Protein AF-A0AB38HC78-F1 (afdb_monomer_lite)

Sequence (65 aa):
MAKKKVVIEPLNEQGSIKYRHQKGVIRDNAIQALLHDPLFRQRIERKHKGKGSYQRRAKHVGKYF

Secondary structure (DSSP, 8-state):
-------------S-------SS-S--S-HHHHHHTSGGG----PPPSSSTT---SS-TTSS---

InterPro domains:
  IPR005589 Alternative ribosome-rescue factor A [PF03889] (18-60)

Organism: NCBI:txid733

Radius of gyration: 23.0 Å; chains: 1; bounding box: 40×48×61 Å

Structure (mmCIF, N/CA/C/O backbone):
data_AF-A0AB38HC78-F1
#
_entry.id   AF-A0AB38HC78-F1
#
loop_
_atom_site.group_PDB
_atom_site.id
_atom_site.type_symbol
_atom_site.label_atom_id
_atom_site.label_alt_id
_atom_site.label_comp_id
_atom_site.label_asym_id
_atom_site.label_entity_id
_atom_site.label_seq_id
_atom_site.pdbx_PDB_ins_code
_atom_site.Cartn_x
_atom_site.Cartn_y
_atom_site.Cartn_z
_atom_site.occupancy
_atom_site.B_iso_or_equiv
_atom_site.auth_seq_id
_atom_site.auth_comp_id
_atom_site.auth_asym_id
_atom_site.auth_atom_id
_atom_site.pdbx_PDB_model_num
ATOM 1 N N . MET A 1 1 ? -3.906 34.650 28.610 1.00 52.38 1 MET A N 1
ATOM 2 C CA . MET A 1 1 ? -4.535 34.195 27.350 1.00 52.38 1 MET A CA 1
ATOM 3 C C . MET A 1 1 ? -4.478 32.674 27.300 1.00 52.38 1 MET A C 1
ATOM 5 O O . MET A 1 1 ? -3.391 32.122 27.175 1.00 52.38 1 MET A O 1
ATOM 9 N N . ALA A 1 2 ? -5.603 31.993 27.519 1.00 57.06 2 ALA A N 1
ATOM 10 C CA . ALA A 1 2 ? -5.641 30.532 27.576 1.00 57.06 2 ALA A CA 1
ATOM 11 C C . ALA A 1 2 ? -5.544 29.947 26.159 1.00 57.06 2 ALA A C 1
ATOM 13 O O . ALA A 1 2 ? -6.359 30.265 25.294 1.00 57.06 2 ALA A O 1
ATOM 14 N N . LYS A 1 3 ? -4.534 29.107 25.908 1.00 59.97 3 LYS A N 1
ATOM 15 C CA . LYS A 1 3 ? -4.403 28.385 24.638 1.00 59.97 3 LYS A CA 1
ATOM 16 C C . LYS A 1 3 ? -5.546 27.372 24.548 1.00 59.97 3 LYS A C 1
ATOM 18 O O . LYS A 1 3 ? -5.608 26.429 25.333 1.00 59.97 3 LYS A O 1
ATOM 23 N N . LYS A 1 4 ? -6.465 27.601 23.610 1.00 56.66 4 LYS A N 1
ATOM 24 C CA . LYS A 1 4 ? -7.597 26.720 23.309 1.00 56.66 4 LYS A CA 1
ATOM 25 C C . LYS A 1 4 ? -7.034 25.359 22.881 1.00 56.66 4 LYS A C 1
ATOM 27 O O . LYS A 1 4 ? -6.343 25.271 21.869 1.00 56.66 4 LYS A O 1
ATOM 32 N N . LYS A 1 5 ? -7.271 24.314 23.676 1.00 60.84 5 LYS A N 1
ATOM 33 C CA . LYS A 1 5 ? -6.919 22.936 23.313 1.00 60.84 5 LYS A CA 1
ATOM 34 C C . LYS A 1 5 ? -7.815 22.569 22.129 1.00 60.84 5 LYS A C 1
ATOM 36 O O . LYS A 1 5 ? -9.028 22.478 22.293 1.00 60.84 5 LYS A O 1
ATOM 41 N N . VAL A 1 6 ? -7.245 22.462 20.931 1.00 64.31 6 VAL A N 1
ATOM 42 C CA . VAL A 1 6 ? -7.993 22.027 19.748 1.00 64.31 6 VAL A CA 1
ATOM 43 C C . VAL A 1 6 ? -8.278 20.545 19.940 1.00 64.31 6 VAL A C 1
ATOM 45 O O . VAL A 1 6 ? -7.385 19.709 19.821 1.00 64.31 6 VAL A O 1
ATOM 48 N N . VAL A 1 7 ? -9.511 20.234 20.324 1.00 62.50 7 VAL A N 1
ATOM 49 C CA . VAL A 1 7 ? -10.038 18.876 20.253 1.00 62.50 7 VAL A CA 1
ATOM 50 C C . VAL A 1 7 ? -10.269 18.614 18.771 1.00 62.50 7 VAL A C 1
ATOM 52 O O . VAL A 1 7 ? -11.157 19.201 18.163 1.00 62.50 7 VAL A O 1
ATOM 55 N N . ILE A 1 8 ? -9.384 17.827 18.168 1.00 64.56 8 ILE A N 1
ATOM 56 C CA . ILE A 1 8 ? -9.548 17.365 16.794 1.00 64.56 8 ILE A CA 1
ATOM 57 C C . ILE A 1 8 ? -10.543 16.209 16.870 1.00 64.56 8 ILE A C 1
ATOM 59 O O . ILE A 1 8 ? -10.199 15.124 17.337 1.00 64.56 8 ILE A O 1
ATOM 63 N N . GLU A 1 9 ? -11.786 16.457 16.476 1.00 58.88 9 GLU A N 1
ATOM 64 C CA . GLU A 1 9 ? -12.767 15.395 16.269 1.00 58.88 9 GLU A CA 1
ATOM 65 C C . GLU A 1 9 ? -12.341 14.557 15.051 1.00 58.88 9 GLU A C 1
ATOM 67 O O . GLU A 1 9 ? -11.943 15.130 14.028 1.00 58.88 9 GLU A O 1
ATOM 72 N N . PRO A 1 10 ? -12.371 13.213 15.119 1.00 59.28 10 PRO A N 1
ATOM 73 C CA . PRO A 1 10 ? -12.028 12.392 13.970 1.00 59.28 10 PRO A CA 1
ATOM 74 C C . PRO A 1 10 ? -13.151 12.474 12.928 1.00 59.28 10 PRO A C 1
ATOM 76 O O . PRO A 1 10 ? -14.127 11.731 12.968 1.00 59.28 10 PRO A O 1
ATOM 79 N N . LEU A 1 11 ? -12.990 13.375 11.960 1.00 57.94 11 LEU A N 1
ATOM 80 C CA . LEU A 1 11 ? -13.769 13.398 10.725 1.00 57.94 11 LEU A CA 1
ATOM 81 C C . LEU A 1 11 ? -13.420 12.159 9.885 1.00 57.94 11 LEU A C 1
ATOM 83 O O . LEU A 1 11 ? -12.451 12.196 9.128 1.00 57.94 11 LEU A O 1
ATOM 87 N N . ASN A 1 12 ? -1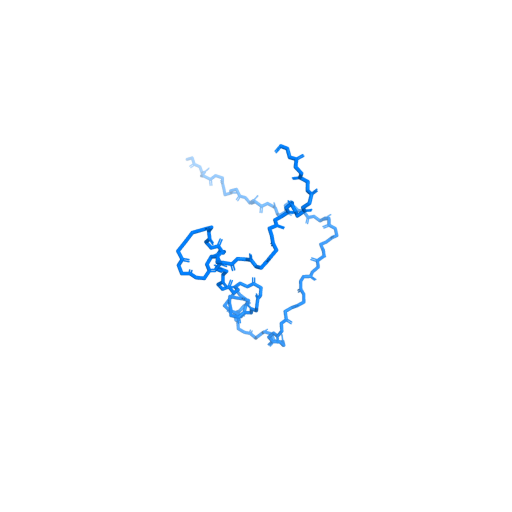4.165 11.059 10.043 1.00 56.56 12 ASN A N 1
ATOM 88 C CA . ASN A 1 12 ? -14.661 10.241 8.923 1.00 56.56 12 ASN A CA 1
ATOM 89 C C . ASN A 1 12 ? -15.373 8.966 9.397 1.00 56.56 12 ASN A C 1
ATOM 91 O O . ASN A 1 12 ? -14.768 7.905 9.559 1.00 56.56 12 ASN A O 1
ATOM 95 N N . GLU A 1 13 ? -16.696 9.051 9.492 1.00 61.22 13 GLU A N 1
ATOM 96 C CA . GLU A 1 13 ? -17.596 7.901 9.459 1.00 61.22 13 GLU A CA 1
ATOM 97 C C . GLU A 1 13 ? -18.064 7.683 8.015 1.00 61.22 13 GLU A C 1
ATOM 99 O O . GLU A 1 13 ? -19.180 8.023 7.637 1.00 61.22 13 GLU A O 1
ATOM 104 N N . GLN A 1 14 ? -17.192 7.141 7.165 1.00 59.19 14 GLN A N 1
ATOM 105 C CA . GLN A 1 14 ? -17.619 6.559 5.892 1.00 59.19 14 GLN A CA 1
ATOM 106 C C . GLN A 1 14 ? -17.069 5.142 5.799 1.00 59.19 14 GLN A C 1
ATOM 108 O O . GLN A 1 14 ? -15.863 4.937 5.929 1.00 59.19 14 GLN A O 1
ATOM 113 N N . GLY A 1 15 ? -17.991 4.182 5.650 1.00 62.97 15 GLY A N 1
ATOM 114 C CA . GLY A 1 15 ? -17.803 2.728 5.676 1.00 62.97 15 GLY A CA 1
ATOM 115 C C . GLY A 1 15 ? -16.394 2.271 5.314 1.00 62.97 15 GLY A C 1
ATOM 116 O O . GLY A 1 15 ? -16.052 2.118 4.144 1.00 62.97 15 GLY A O 1
ATOM 117 N N . SER A 1 16 ? -15.568 2.058 6.336 1.00 68.62 16 SER A N 1
ATOM 118 C CA . SER A 1 16 ? -14.173 1.697 6.142 1.00 68.62 16 SER A CA 1
ATOM 119 C C . SER A 1 16 ? -14.058 0.209 5.823 1.00 68.62 16 SER A C 1
ATOM 121 O O . SER A 1 16 ? -14.456 -0.658 6.605 1.00 68.62 16 SER A O 1
ATOM 123 N N . ILE A 1 17 ? -13.483 -0.105 4.662 1.00 83.62 17 ILE A N 1
ATOM 124 C CA . ILE A 1 17 ? -13.032 -1.464 4.358 1.00 83.62 17 ILE A CA 1
ATOM 125 C C . ILE A 1 17 ? -11.888 -1.777 5.332 1.00 83.62 17 ILE A C 1
ATOM 127 O O . ILE A 1 17 ? -10.793 -1.225 5.222 1.00 83.62 17 ILE A O 1
ATOM 131 N N . LYS A 1 18 ? -12.152 -2.635 6.323 1.00 88.00 18 LYS A N 1
ATOM 132 C CA . LYS A 1 18 ? -11.168 -3.015 7.346 1.00 88.00 18 LYS A CA 1
ATOM 133 C C . LYS A 1 18 ? -10.177 -4.031 6.778 1.00 88.00 18 LYS A C 1
ATOM 135 O O . LYS A 1 18 ? -10.571 -5.063 6.238 1.00 88.00 18 LYS A O 1
ATOM 140 N N . TYR A 1 19 ? -8.885 -3.763 6.941 1.00 93.06 19 TYR A N 1
ATOM 141 C CA . TYR A 1 19 ? -7.829 -4.714 6.593 1.00 93.06 19 TYR A CA 1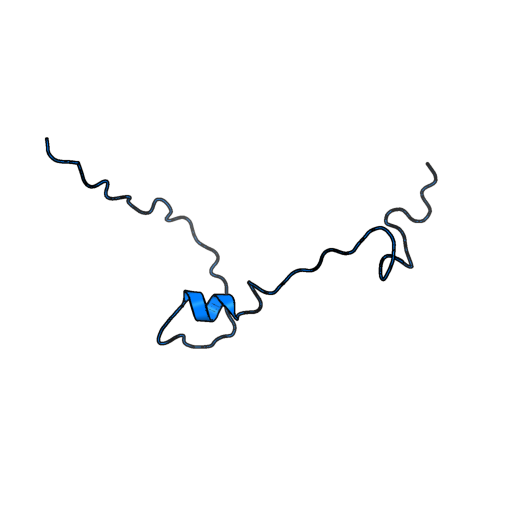
ATOM 142 C C . TYR A 1 19 ? -7.804 -5.898 7.575 1.00 93.06 19 TYR A C 1
ATOM 144 O O . TYR A 1 19 ? -7.789 -5.700 8.791 1.00 93.06 19 TYR A O 1
ATOM 152 N N . ARG A 1 20 ? -7.765 -7.134 7.056 1.00 94.06 20 ARG A N 1
ATOM 153 C CA . ARG A 1 20 ? -7.651 -8.365 7.857 1.00 94.06 20 ARG A CA 1
ATOM 154 C C . ARG A 1 20 ? -6.180 -8.772 7.993 1.00 94.06 20 ARG A C 1
ATOM 156 O O . ARG A 1 20 ? -5.610 -9.331 7.061 1.00 94.06 20 ARG A O 1
ATOM 163 N N . HIS A 1 21 ? -5.587 -8.517 9.157 1.00 94.81 21 HIS A N 1
ATOM 164 C CA . HIS A 1 21 ? -4.203 -8.897 9.473 1.00 94.81 21 HIS A CA 1
ATOM 165 C C . HIS A 1 21 ? -4.063 -10.378 9.865 1.00 94.81 21 HIS A C 1
ATOM 167 O O . HIS A 1 21 ? -5.034 -11.030 10.257 1.00 94.81 21 HIS A O 1
ATOM 173 N N . GLN A 1 22 ? -2.835 -10.905 9.824 1.00 95.06 22 GLN A N 1
ATOM 174 C CA . GLN A 1 22 ? -2.543 -12.325 10.085 1.00 95.06 22 GLN A CA 1
ATOM 175 C C . GLN A 1 22 ? -2.073 -12.614 11.524 1.00 95.06 22 GLN A C 1
ATOM 177 O O . GLN A 1 22 ? -1.879 -13.768 11.890 1.00 95.06 22 GLN A O 1
ATOM 182 N N . LYS A 1 23 ? -1.914 -11.587 12.369 1.00 93.12 23 LYS A N 1
ATOM 183 C CA . LYS A 1 23 ? -1.374 -11.698 13.742 1.00 93.12 23 LYS A CA 1
ATOM 184 C C . LYS A 1 23 ? -2.309 -12.327 14.792 1.00 93.12 23 LYS A C 1
ATOM 186 O O . LYS A 1 23 ? -1.939 -12.381 15.960 1.00 93.12 23 LYS A O 1
ATOM 191 N N . GLY A 1 24 ? -3.498 -12.803 14.410 1.00 93.44 24 GLY A N 1
ATOM 192 C CA . GLY A 1 24 ? -4.503 -13.287 15.365 1.00 93.44 24 GLY A CA 1
ATOM 193 C C . GLY A 1 24 ? -5.014 -12.170 16.282 1.00 93.44 24 GLY A C 1
ATOM 194 O O . GLY A 1 24 ? -5.093 -11.018 15.861 1.00 93.44 24 GLY A O 1
ATOM 195 N N . VAL A 1 25 ? -5.376 -12.495 17.527 1.00 94.88 25 VAL A N 1
ATOM 196 C CA . VAL A 1 25 ? -5.812 -11.492 18.514 1.00 94.88 25 VAL A CA 1
ATOM 197 C C . VAL A 1 25 ? -4.593 -10.741 19.048 1.00 94.88 25 VAL A C 1
ATOM 199 O O . VAL A 1 25 ? -3.736 -11.328 19.706 1.00 94.88 25 VAL A O 1
ATOM 202 N N . ILE A 1 26 ? -4.525 -9.438 18.780 1.00 95.12 26 ILE A N 1
ATOM 203 C CA . ILE A 1 26 ? -3.453 -8.574 19.279 1.00 95.12 26 ILE A CA 1
ATOM 204 C C . ILE A 1 26 ? -3.787 -8.166 20.719 1.00 95.12 26 ILE A C 1
ATOM 206 O O . ILE A 1 26 ? -4.870 -7.643 20.963 1.00 95.12 26 ILE A O 1
ATOM 210 N N . ARG A 1 27 ? -2.875 -8.423 21.665 1.00 94.75 27 ARG A N 1
ATOM 211 C CA . ARG A 1 27 ? -3.089 -8.160 23.102 1.00 94.75 27 ARG A CA 1
ATOM 212 C C . ARG A 1 27 ? -2.501 -6.828 23.565 1.00 94.75 27 ARG A C 1
ATOM 214 O O . ARG A 1 27 ? -3.201 -6.068 24.218 1.00 94.75 27 ARG A O 1
ATOM 221 N N . ASP A 1 28 ? -1.259 -6.542 23.174 1.00 93.62 28 ASP A N 1
ATOM 222 C CA . ASP A 1 28 ? -0.517 -5.398 23.718 1.00 93.62 28 ASP A CA 1
ATOM 223 C C . ASP A 1 28 ? -0.484 -4.215 22.740 1.00 93.62 28 ASP A C 1
ATOM 225 O O . ASP A 1 28 ? -1.172 -3.216 22.933 1.00 93.62 28 ASP A O 1
ATOM 229 N N . ASN A 1 29 ? 0.297 -4.318 21.655 1.00 95.75 29 ASN A N 1
ATOM 230 C CA . ASN A 1 29 ? 0.528 -3.209 20.727 1.00 95.75 29 ASN A CA 1
ATOM 231 C C . ASN A 1 29 ? 0.061 -3.528 19.298 1.00 95.75 29 ASN A C 1
ATOM 233 O O . ASN A 1 29 ? 0.680 -4.311 18.574 1.00 95.75 29 ASN A O 1
ATOM 237 N N . ALA A 1 30 ? -1.004 -2.843 18.873 1.00 93.62 30 ALA A N 1
ATOM 238 C CA . ALA A 1 30 ? -1.566 -2.951 17.528 1.00 93.62 30 ALA A CA 1
ATOM 239 C C . ALA A 1 30 ? -0.619 -2.456 16.425 1.00 93.62 30 ALA A C 1
ATOM 241 O O . ALA A 1 30 ? -0.490 -3.110 15.391 1.00 93.62 30 ALA A O 1
ATOM 242 N N . ILE A 1 31 ? 0.079 -1.339 16.639 1.00 95.12 31 ILE A N 1
ATOM 243 C CA . ILE A 1 31 ? 0.967 -0.745 15.628 1.00 95.12 31 ILE A CA 1
ATOM 244 C C . ILE A 1 31 ? 2.164 -1.659 15.388 1.00 95.12 31 ILE A C 1
ATOM 246 O O . ILE A 1 31 ? 2.488 -1.966 14.243 1.00 95.12 31 ILE A O 1
ATOM 250 N N . GLN A 1 32 ? 2.793 -2.140 16.460 1.00 95.94 32 GLN A N 1
ATOM 251 C CA . GLN A 1 32 ? 3.934 -3.047 16.357 1.00 95.94 32 GLN A CA 1
ATOM 252 C C . GLN A 1 32 ? 3.538 -4.380 15.711 1.00 95.94 32 GLN A C 1
ATOM 254 O O . GLN A 1 32 ? 4.264 -4.897 14.861 1.00 95.94 32 GLN A O 1
ATOM 259 N N . ALA A 1 33 ? 2.370 -4.925 16.061 1.00 96.75 33 ALA A N 1
ATOM 260 C CA . ALA A 1 33 ? 1.861 -6.137 15.431 1.00 96.75 33 ALA A CA 1
ATOM 261 C C . ALA A 1 33 ? 1.666 -5.949 13.918 1.00 96.75 33 ALA A C 1
ATOM 263 O O . ALA A 1 33 ? 2.103 -6.799 13.137 1.00 96.75 33 ALA A O 1
ATOM 264 N N . LEU A 1 34 ? 1.072 -4.824 13.504 1.00 95.88 34 LEU A N 1
ATOM 265 C CA . LEU A 1 34 ? 0.880 -4.498 12.092 1.00 95.88 34 LEU A CA 1
ATOM 266 C C . LEU A 1 34 ? 2.203 -4.237 11.370 1.00 95.88 34 LEU A C 1
ATOM 268 O O . LEU A 1 34 ? 2.367 -4.705 10.251 1.00 95.88 34 LEU A O 1
ATOM 272 N N . LEU A 1 35 ? 3.169 -3.568 11.998 1.00 95.75 35 LEU A N 1
ATOM 273 C CA . LEU A 1 35 ? 4.492 -3.323 11.414 1.00 95.75 35 LEU A CA 1
ATOM 274 C C . LEU A 1 35 ? 5.169 -4.626 10.953 1.00 95.75 35 LEU A C 1
ATOM 276 O O . LEU A 1 35 ? 5.817 -4.663 9.911 1.00 95.75 35 LEU A O 1
ATOM 280 N N . HIS A 1 36 ? 4.990 -5.704 11.717 1.00 95.31 36 HIS A N 1
ATOM 281 C CA . HIS A 1 36 ? 5.517 -7.030 11.397 1.00 95.31 36 HIS A CA 1
ATOM 282 C C . HIS A 1 36 ? 4.549 -7.908 10.580 1.00 95.31 36 HIS A C 1
ATOM 284 O O . HIS A 1 36 ? 4.805 -9.106 10.417 1.00 95.31 36 HIS A O 1
ATOM 290 N N . ASP A 1 37 ? 3.409 -7.377 10.141 1.00 95.88 37 ASP A N 1
ATOM 291 C CA . ASP A 1 37 ? 2.451 -8.036 9.247 1.00 95.88 37 ASP A CA 1
ATOM 292 C C . ASP A 1 37 ? 2.868 -7.830 7.772 1.00 95.88 37 ASP A C 1
ATOM 294 O O . ASP A 1 37 ? 3.532 -6.836 7.453 1.00 95.88 37 ASP A O 1
ATOM 298 N N . PRO A 1 38 ? 2.487 -8.718 6.829 1.00 96.06 38 PRO A N 1
ATOM 299 C CA . PRO A 1 38 ? 2.844 -8.570 5.414 1.00 96.06 38 PRO A CA 1
ATOM 300 C C . PRO A 1 38 ? 2.396 -7.252 4.772 1.00 96.06 38 PRO A C 1
ATOM 302 O O . PRO A 1 38 ? 2.945 -6.868 3.734 1.00 96.06 38 PRO A O 1
ATOM 305 N N . LEU A 1 39 ? 1.431 -6.554 5.384 1.00 95.69 39 LEU A N 1
ATOM 306 C CA . LEU A 1 39 ? 1.001 -5.220 4.976 1.00 95.69 39 LEU A CA 1
ATOM 307 C C . LEU A 1 39 ? 2.177 -4.242 4.841 1.00 95.69 39 LEU A C 1
ATOM 309 O O . LEU A 1 39 ? 2.293 -3.560 3.820 1.00 95.69 39 LEU A O 1
ATOM 313 N N . PHE A 1 40 ? 3.072 -4.223 5.833 1.00 96.56 40 PHE A N 1
ATOM 314 C CA . PHE A 1 40 ? 4.200 -3.291 5.921 1.00 96.56 40 PHE A CA 1
ATOM 315 C C . PHE A 1 40 ? 5.544 -3.954 5.600 1.00 96.56 40 PHE A C 1
ATOM 317 O O . PHE A 1 40 ? 6.596 -3.572 6.111 1.00 96.56 40 PHE A O 1
ATOM 324 N N . ARG A 1 41 ? 5.537 -4.944 4.701 1.00 96.56 41 ARG A N 1
ATOM 325 C CA . ARG A 1 41 ? 6.775 -5.565 4.221 1.00 96.56 41 ARG A CA 1
ATOM 326 C C . ARG A 1 41 ? 7.629 -4.584 3.419 1.00 96.56 41 ARG A C 1
ATOM 328 O O . ARG A 1 41 ? 7.115 -3.756 2.661 1.00 96.56 41 ARG A O 1
ATOM 335 N N . GLN A 1 42 ? 8.941 -4.788 3.464 1.00 97.62 42 GLN A N 1
ATOM 336 C CA . GLN A 1 42 ? 9.855 -4.104 2.561 1.00 97.62 42 GLN A CA 1
ATOM 337 C C . GLN A 1 42 ? 9.485 -4.406 1.100 1.00 97.62 42 GLN A C 1
ATOM 339 O O . GLN A 1 42 ? 9.309 -5.562 0.691 1.00 97.62 42 GLN A O 1
ATOM 344 N N . AR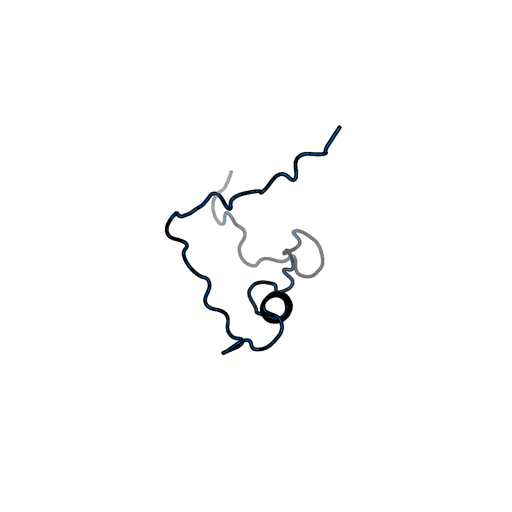G A 1 43 ? 9.351 -3.348 0.301 1.00 96.81 43 ARG A N 1
ATOM 345 C CA . ARG A 1 43 ? 9.144 -3.441 -1.144 1.00 96.81 43 ARG A CA 1
ATOM 346 C C . ARG A 1 43 ? 10.441 -3.067 -1.842 1.00 96.81 43 ARG A C 1
ATOM 348 O O . ARG A 1 43 ? 11.059 -2.065 -1.506 1.00 96.81 43 ARG A O 1
ATOM 355 N N . ILE A 1 44 ? 10.840 -3.892 -2.801 1.00 95.38 44 ILE A N 1
ATOM 356 C CA . ILE A 1 44 ? 12.028 -3.667 -3.620 1.00 95.38 44 ILE A CA 1
ATOM 357 C C . ILE A 1 44 ? 11.547 -3.389 -5.037 1.00 95.38 44 ILE A C 1
ATOM 359 O O . ILE A 1 44 ? 10.819 -4.194 -5.623 1.00 95.38 44 ILE A O 1
ATOM 363 N N . GLU A 1 45 ? 11.940 -2.241 -5.573 1.00 94.56 45 GLU A N 1
ATOM 364 C CA . GLU A 1 45 ? 11.652 -1.874 -6.953 1.00 94.56 45 GLU A CA 1
ATOM 365 C C . GLU A 1 45 ? 12.540 -2.663 -7.924 1.00 94.56 45 GLU A C 1
ATOM 367 O O . GLU A 1 45 ? 13.721 -2.920 -7.667 1.00 94.56 45 GLU A O 1
ATOM 372 N N . ARG A 1 46 ? 11.972 -3.059 -9.068 1.00 92.94 46 ARG A N 1
ATOM 373 C CA . ARG A 1 46 ? 12.742 -3.705 -10.133 1.00 92.94 46 ARG A CA 1
ATOM 374 C C . ARG A 1 46 ? 13.515 -2.649 -10.911 1.00 92.94 46 ARG A C 1
ATOM 376 O O . ARG A 1 46 ? 12.926 -1.797 -11.562 1.00 92.94 46 ARG A O 1
ATOM 383 N N . LYS A 1 47 ? 14.841 -2.751 -10.883 1.00 92.62 47 LYS A N 1
ATOM 384 C CA . LYS A 1 47 ? 15.732 -1.854 -11.624 1.00 92.62 47 LYS A CA 1
ATOM 385 C C . LYS A 1 47 ? 15.581 -2.068 -13.132 1.00 92.62 47 LYS A C 1
ATOM 387 O O . LYS A 1 47 ? 15.497 -3.206 -13.587 1.00 92.62 47 LYS A O 1
ATOM 392 N N . HIS A 1 48 ? 15.637 -0.986 -13.907 1.00 91.56 48 HIS A N 1
ATOM 393 C CA . HIS A 1 48 ? 15.586 -1.038 -15.375 1.00 91.56 48 HIS A CA 1
ATOM 394 C C . HIS A 1 48 ? 16.913 -1.444 -16.037 1.00 91.56 48 HIS A C 1
ATOM 396 O O . HIS A 1 48 ? 16.908 -1.909 -17.172 1.00 91.56 48 HIS A O 1
ATOM 402 N N . LYS A 1 49 ? 18.050 -1.299 -15.341 1.00 94.19 49 LYS A N 1
ATOM 403 C CA . LYS A 1 49 ? 19.386 -1.664 -15.843 1.00 94.19 49 LYS A CA 1
ATOM 404 C C . LYS A 1 49 ? 20.238 -2.298 -14.738 1.00 94.19 49 LYS A C 1
ATOM 406 O O . LYS A 1 49 ? 20.028 -2.033 -13.554 1.00 94.19 49 LYS A O 1
ATOM 411 N N . GLY A 1 50 ? 21.209 -3.130 -15.125 1.00 95.94 50 GLY A N 1
ATOM 412 C CA . GLY A 1 50 ? 22.150 -3.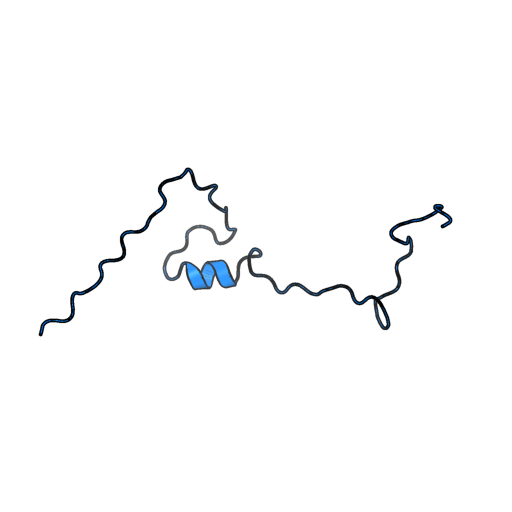797 -14.216 1.00 95.94 50 GLY A CA 1
ATOM 413 C C . GLY A 1 50 ? 21.667 -5.163 -13.711 1.00 95.94 50 GLY A C 1
ATOM 414 O O . GLY A 1 50 ? 20.901 -5.857 -14.385 1.00 95.94 50 GLY A O 1
ATOM 415 N N . LYS A 1 51 ? 22.122 -5.580 -12.522 1.00 94.75 51 LYS A N 1
ATOM 416 C CA . LYS A 1 51 ? 21.800 -6.902 -11.955 1.00 94.75 51 LYS A CA 1
ATOM 417 C C . LYS A 1 51 ? 20.297 -7.044 -11.694 1.00 94.75 51 LYS A C 1
ATOM 419 O O . LYS A 1 51 ? 19.698 -6.202 -11.031 1.00 94.75 51 LYS A O 1
ATOM 424 N N . GLY A 1 52 ? 19.708 -8.129 -12.198 1.00 93.81 52 GLY A N 1
ATOM 425 C CA . GLY A 1 52 ? 18.283 -8.433 -12.018 1.00 93.81 52 GLY A CA 1
ATOM 426 C C . GLY A 1 52 ? 17.327 -7.577 -12.857 1.00 93.81 52 GLY A C 1
ATOM 427 O O . GLY A 1 52 ? 16.125 -7.622 -12.617 1.00 93.81 52 GLY A O 1
ATOM 428 N N . SER A 1 53 ? 17.839 -6.809 -13.826 1.00 95.25 53 SER A N 1
ATOM 429 C CA . SER A 1 53 ? 17.019 -5.957 -14.704 1.00 95.25 53 SER A CA 1
ATOM 430 C C . SER A 1 53 ? 16.491 -6.653 -15.961 1.00 95.25 53 SER A C 1
ATOM 432 O O . SER A 1 53 ? 15.565 -6.150 -16.592 1.00 95.25 53 SER A O 1
ATOM 434 N N . TYR A 1 54 ? 17.054 -7.809 -16.333 1.00 93.62 54 TYR A N 1
ATOM 435 C CA . TYR A 1 54 ? 16.645 -8.532 -17.536 1.00 93.62 54 TYR A CA 1
ATOM 436 C C . TYR A 1 54 ? 15.190 -9.009 -17.435 1.00 93.62 54 TYR A C 1
ATOM 438 O O . TYR A 1 54 ? 14.808 -9.703 -16.490 1.00 93.62 54 TYR A O 1
ATOM 446 N N . GLN A 1 55 ? 14.386 -8.665 -18.441 1.00 93.19 55 GLN A N 1
ATOM 447 C CA . GLN A 1 55 ? 12.99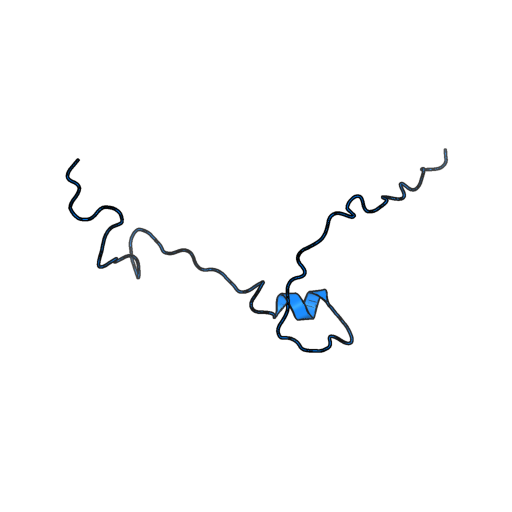5 -9.086 -18.577 1.00 93.19 55 GLN A CA 1
ATOM 448 C C . GLN A 1 55 ? 12.842 -9.870 -19.880 1.00 93.19 55 GLN A C 1
ATOM 450 O O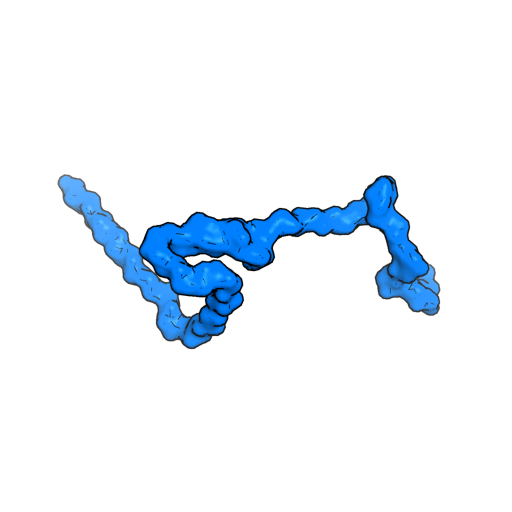 . GLN A 1 55 ? 13.148 -9.356 -20.951 1.00 93.19 55 GLN A O 1
ATOM 455 N N . ARG A 1 56 ? 12.339 -11.111 -19.803 1.00 93.75 56 ARG A N 1
ATOM 456 C CA . ARG A 1 56 ? 12.155 -11.971 -20.991 1.00 93.75 56 ARG A CA 1
ATOM 457 C C . ARG A 1 56 ? 11.179 -11.386 -22.014 1.00 93.75 56 ARG A C 1
ATOM 459 O O . ARG A 1 56 ? 11.299 -11.665 -23.199 1.00 93.75 56 ARG A O 1
ATOM 466 N N . ARG A 1 57 ? 10.190 -10.615 -21.557 1.00 90.62 57 ARG A N 1
ATOM 467 C CA . ARG A 1 57 ? 9.197 -9.943 -22.400 1.00 90.62 57 ARG A CA 1
ATOM 468 C C . ARG A 1 57 ? 9.159 -8.476 -21.997 1.00 90.62 57 ARG A C 1
ATOM 470 O O . ARG A 1 57 ? 8.923 -8.177 -20.829 1.00 90.62 57 ARG A O 1
ATOM 477 N N . ALA A 1 58 ? 9.412 -7.589 -22.954 1.00 89.00 58 ALA A N 1
ATOM 478 C CA . ALA A 1 58 ? 9.260 -6.153 -22.759 1.00 89.00 58 ALA A CA 1
ATOM 479 C C . ALA A 1 58 ? 7.773 -5.774 -22.617 1.00 89.00 58 ALA A C 1
ATOM 481 O O . ALA A 1 58 ? 6.888 -6.557 -22.959 1.00 89.00 58 ALA A O 1
ATOM 482 N N . LYS A 1 59 ? 7.483 -4.555 -22.147 1.00 89.38 59 LYS A N 1
ATOM 483 C CA . LYS A 1 59 ? 6.101 -4.060 -21.985 1.00 89.38 59 LYS A CA 1
ATOM 484 C C . LYS A 1 59 ? 5.307 -4.058 -23.304 1.00 89.38 59 LYS A C 1
ATOM 486 O O . LYS A 1 59 ? 4.111 -4.330 -23.296 1.00 89.38 59 LYS A O 1
ATOM 491 N N . HIS A 1 60 ? 5.967 -3.761 -24.425 1.00 88.88 60 HIS A N 1
ATOM 492 C CA . HIS A 1 60 ? 5.350 -3.645 -25.749 1.00 88.88 60 HIS A CA 1
ATOM 493 C C . HIS A 1 60 ? 6.034 -4.585 -26.750 1.00 88.88 60 HIS A C 1
ATOM 495 O O . HIS A 1 60 ? 6.840 -4.163 -27.570 1.00 88.88 60 HIS A O 1
ATOM 501 N N . VAL A 1 61 ? 5.737 -5.884 -26.658 1.00 83.56 61 VAL A N 1
ATOM 502 C CA . VAL A 1 61 ? 6.243 -6.888 -27.612 1.00 83.56 61 VAL A CA 1
ATOM 503 C C . VAL A 1 61 ? 5.434 -6.818 -28.910 1.00 83.56 61 VAL A C 1
ATOM 505 O O . VAL A 1 61 ? 4.208 -6.862 -28.860 1.00 83.56 61 VAL A O 1
ATOM 508 N N . GLY A 1 62 ? 6.102 -6.721 -30.063 1.00 79.94 62 GLY A N 1
ATOM 509 C CA . GLY A 1 62 ? 5.464 -6.777 -31.388 1.00 79.94 62 GLY A CA 1
ATOM 510 C C . GLY A 1 62 ? 4.786 -5.485 -31.859 1.00 79.94 62 GLY A C 1
ATOM 511 O O . GLY A 1 62 ? 4.262 -5.451 -32.967 1.00 79.94 62 GLY A O 1
ATOM 512 N N . LYS A 1 63 ? 4.812 -4.413 -31.057 1.00 74.00 63 LYS A N 1
ATOM 513 C CA . LYS A 1 63 ? 4.485 -3.064 -31.531 1.00 74.00 63 LYS A CA 1
ATOM 514 C C . LYS A 1 63 ? 5.774 -2.379 -31.965 1.00 74.00 63 LYS A C 1
ATOM 516 O O . LYS A 1 63 ? 6.550 -1.947 -31.119 1.00 74.00 63 LYS A O 1
ATOM 521 N N . TYR A 1 64 ? 5.978 -2.308 -33.275 1.00 64.44 64 TYR A N 1
ATOM 522 C CA . TYR A 1 64 ? 6.895 -1.349 -33.873 1.00 64.44 64 TYR A CA 1
ATOM 523 C C . TYR A 1 64 ? 6.226 0.026 -33.789 1.00 64.44 64 TYR A C 1
ATOM 525 O O . TYR A 1 64 ? 5.156 0.230 -34.361 1.00 64.44 64 TYR A O 1
ATOM 533 N N . PHE A 1 65 ? 6.813 0.913 -32.992 1.00 57.56 65 PHE A N 1
ATOM 534 C CA . PHE A 1 65 ? 6.862 2.328 -33.340 1.00 57.56 65 PHE A CA 1
ATOM 535 C C . PHE A 1 65 ? 8.184 2.547 -34.066 1.00 57.56 65 PHE A C 1
ATOM 537 O O . PHE A 1 65 ? 9.169 1.889 -33.648 1.00 57.56 65 PHE A O 1
#

pLDDT: mean 83.92, std 15.27, range [52.38, 97.62]

Foldseek 3Di:
DDDPDPPDDDPDPDDDPDDDWDQPDDDDDPVVSVCPTPVNDDDDDADCDDPRNDDPDDPDPPDDD